Protein AF-A0A920PAC7-F1 (afdb_monomer_lite)

Radius of gyration: 34.39 Å; chains: 1; bounding box: 67×18×112 Å

Sequence (152 aa):
MTSVKLLFSFQEFDLQLDVLDVRITEVELELNARAVVGEVENSLGQQVALLGEVQDAHKTQQIEAEDLKERSTLLEAQLYSGEITNPRDLSSLELETGNVKAQIDQKEIGLLELAVRADDLRRSVGELEEQLETSRAEWEVRRSELTTQARV

Structure (mmCIF, N/CA/C/O backbone):
data_AF-A0A920PAC7-F1
#
_entry.id   AF-A0A920PAC7-F1
#
loop_
_atom_site.group_PDB
_atom_site.id
_atom_site.type_symbol
_atom_site.label_atom_id
_atom_site.label_alt_id
_atom_site.label_comp_id
_atom_site.label_asym_id
_atom_site.label_entity_id
_atom_site.label_seq_id
_atom_site.pdbx_PDB_ins_code
_atom_site.Cartn_x
_atom_site.Cartn_y
_atom_site.Cartn_z
_atom_site.occupancy
_atom_site.B_iso_or_equiv
_atom_site.auth_seq_id
_atom_site.auth_comp_id
_atom_site.auth_asym_id
_atom_site.auth_atom_id
_atom_site.pdbx_PDB_model_num
ATOM 1 N N . MET A 1 1 ? 31.650 8.759 -70.117 1.00 49.16 1 MET A N 1
ATOM 2 C CA . MET A 1 1 ? 32.334 7.921 -69.113 1.00 49.16 1 MET A CA 1
ATOM 3 C C . MET A 1 1 ? 32.051 8.526 -67.756 1.00 49.16 1 MET A C 1
ATOM 5 O O . MET A 1 1 ? 32.423 9.673 -67.540 1.00 49.16 1 MET A O 1
ATOM 9 N N . THR A 1 2 ? 31.337 7.822 -66.884 1.00 57.31 2 THR A N 1
ATOM 10 C CA . THR A 1 2 ? 31.262 8.195 -65.468 1.00 57.31 2 THR A CA 1
ATOM 11 C C . THR A 1 2 ? 32.684 8.165 -64.912 1.00 57.31 2 THR A C 1
ATOM 13 O O . THR A 1 2 ? 33.388 7.165 -65.026 1.00 57.31 2 THR A O 1
ATOM 16 N N . SER A 1 3 ? 33.163 9.313 -64.433 1.00 77.88 3 SER A N 1
ATOM 17 C CA . SER A 1 3 ? 34.514 9.437 -63.888 1.00 77.88 3 SER A CA 1
ATOM 18 C C . SER A 1 3 ? 34.598 8.621 -62.598 1.00 77.88 3 SER A C 1
ATOM 20 O O . SER A 1 3 ? 33.717 8.745 -61.754 1.00 77.88 3 SER A O 1
ATOM 22 N N . VAL A 1 4 ? 35.653 7.819 -62.421 1.00 78.94 4 VAL A N 1
ATOM 23 C CA . VAL A 1 4 ? 35.921 7.014 -61.206 1.00 78.94 4 VAL A CA 1
ATOM 24 C C . VAL A 1 4 ? 35.785 7.848 -59.925 1.00 78.94 4 VAL A C 1
ATOM 26 O O . VAL A 1 4 ? 35.307 7.366 -58.905 1.00 78.94 4 VAL A O 1
ATOM 29 N N . LYS A 1 5 ? 36.119 9.139 -60.010 1.00 77.94 5 LYS A N 1
ATOM 30 C CA . LYS A 1 5 ? 35.993 10.113 -58.923 1.00 77.94 5 LYS A CA 1
ATOM 31 C C . LYS A 1 5 ? 34.545 10.342 -58.466 1.00 77.94 5 LYS A C 1
ATOM 33 O O . LYS A 1 5 ? 34.315 10.577 -57.290 1.00 77.94 5 LYS A O 1
ATOM 38 N N . LEU A 1 6 ? 33.596 10.266 -59.398 1.00 80.88 6 LEU A N 1
ATOM 39 C CA . LEU A 1 6 ? 32.160 10.447 -59.165 1.00 80.88 6 LEU A CA 1
ATOM 40 C C . LEU A 1 6 ? 31.545 9.198 -58.514 1.00 80.88 6 LEU A C 1
ATOM 42 O O . LEU A 1 6 ? 30.672 9.315 -57.662 1.00 80.88 6 LEU A O 1
ATOM 46 N N . LEU A 1 7 ? 32.048 8.011 -58.875 1.00 82.62 7 LEU A N 1
ATOM 47 C CA . LEU A 1 7 ? 31.678 6.749 -58.229 1.00 82.62 7 LEU A CA 1
ATOM 48 C C . LEU A 1 7 ? 32.194 6.693 -56.784 1.00 82.62 7 LEU A C 1
ATOM 50 O O . LEU A 1 7 ? 31.457 6.317 -55.884 1.00 82.62 7 LEU A O 1
ATOM 54 N N . PHE A 1 8 ? 33.441 7.120 -56.568 1.00 82.81 8 PHE A N 1
ATOM 55 C CA . PHE A 1 8 ? 34.054 7.176 -55.241 1.00 82.81 8 PHE A CA 1
ATOM 56 C C . PHE A 1 8 ? 33.317 8.144 -54.308 1.00 82.81 8 PHE A C 1
ATOM 58 O O . PHE A 1 8 ? 32.993 7.776 -53.187 1.00 82.81 8 PHE A O 1
ATOM 65 N N . SER A 1 9 ? 32.976 9.347 -54.784 1.00 82.94 9 SER A N 1
ATOM 66 C CA . SER A 1 9 ? 32.185 10.289 -53.983 1.00 82.94 9 SER A CA 1
ATOM 67 C C . SER A 1 9 ? 30.794 9.753 -53.654 1.00 82.94 9 SER A C 1
ATOM 69 O O . SER A 1 9 ? 30.294 10.001 -52.568 1.00 82.94 9 SER A O 1
ATOM 71 N N . PHE A 1 10 ? 30.164 9.019 -54.577 1.00 86.38 10 PHE A N 1
ATOM 72 C CA . PHE A 1 10 ? 28.854 8.416 -54.332 1.00 86.38 10 PHE A CA 1
ATOM 73 C C . PHE A 1 10 ? 28.935 7.337 -53.247 1.00 86.38 10 PHE A C 1
ATOM 75 O O . PHE A 1 10 ? 28.145 7.346 -52.316 1.00 86.38 10 PHE A O 1
ATOM 82 N N . GLN A 1 11 ? 29.965 6.493 -53.304 1.00 83.88 11 GLN A N 1
ATOM 83 C CA . GLN A 1 11 ? 30.219 5.472 -52.291 1.00 83.88 11 GLN A CA 1
ATOM 84 C C . GLN A 1 11 ? 30.515 6.073 -50.906 1.00 83.88 11 GLN A C 1
ATOM 86 O O . GLN A 1 11 ? 30.132 5.504 -49.890 1.00 83.88 11 GLN A O 1
ATOM 91 N N . GLU A 1 12 ? 31.176 7.231 -50.856 1.00 86.12 12 GLU A N 1
ATOM 92 C CA . GLU A 1 12 ? 31.422 7.968 -49.612 1.00 86.12 12 GLU A CA 1
ATOM 93 C C . GLU A 1 12 ? 30.126 8.553 -49.025 1.00 86.12 12 GLU A C 1
ATOM 95 O O . GLU A 1 12 ? 29.943 8.535 -47.809 1.00 86.12 12 GLU A O 1
ATOM 100 N N . PHE A 1 13 ? 29.202 9.015 -49.876 1.00 85.00 13 PHE A N 1
ATOM 101 C CA . PHE A 1 13 ? 27.870 9.444 -49.445 1.00 85.00 13 PHE A CA 1
ATOM 102 C C . PHE A 1 13 ? 27.002 8.279 -48.967 1.00 85.00 13 PHE A C 1
ATOM 104 O O . PHE A 1 13 ? 26.351 8.425 -47.937 1.00 85.00 13 PHE A O 1
ATOM 111 N N . ASP A 1 14 ? 27.022 7.137 -49.655 1.00 85.94 14 ASP A N 1
ATOM 112 C CA . ASP A 1 14 ? 26.289 5.937 -49.229 1.00 85.94 14 ASP A CA 1
ATOM 113 C C . ASP A 1 14 ? 26.757 5.484 -47.835 1.00 85.94 14 ASP A C 1
ATOM 115 O O . ASP A 1 14 ? 25.944 5.304 -46.936 1.00 85.94 14 ASP A O 1
ATOM 119 N N . LEU A 1 15 ? 28.073 5.450 -47.596 1.00 85.88 15 LEU A N 1
ATOM 120 C CA . LEU A 1 15 ? 28.646 5.151 -46.276 1.00 85.88 15 LEU A CA 1
ATOM 121 C C . LEU A 1 15 ? 28.197 6.136 -45.186 1.00 85.88 15 LEU A C 1
ATOM 123 O O . LEU A 1 15 ? 27.995 5.753 -44.036 1.00 85.88 15 LEU A O 1
ATOM 127 N N . GLN A 1 16 ? 28.068 7.420 -45.524 1.00 85.62 16 GLN A N 1
ATOM 128 C CA . GLN A 1 16 ? 27.574 8.429 -44.585 1.00 85.62 16 GLN A CA 1
ATOM 129 C C . GLN A 1 16 ? 26.078 8.268 -44.296 1.00 85.62 16 GLN A C 1
ATOM 131 O O . GLN A 1 16 ? 25.662 8.511 -43.162 1.00 85.62 16 GLN A O 1
ATOM 136 N N . LEU A 1 17 ? 25.284 7.867 -45.293 1.00 83.19 17 LEU A N 1
ATOM 137 C CA . LEU A 1 17 ? 23.864 7.565 -45.128 1.00 83.19 17 LEU A CA 1
ATOM 138 C C . LEU A 1 17 ? 23.666 6.337 -44.236 1.00 83.19 17 LEU A C 1
ATOM 140 O O . LEU A 1 17 ? 22.912 6.431 -43.274 1.00 83.19 17 LEU A O 1
ATOM 144 N N . ASP A 1 18 ? 24.427 5.263 -44.456 1.00 83.50 18 ASP A N 1
ATOM 145 C CA . ASP A 1 18 ? 24.368 4.052 -43.628 1.00 83.50 18 ASP A CA 1
ATOM 146 C C . ASP A 1 18 ? 24.645 4.365 -42.144 1.00 83.50 18 ASP A C 1
ATOM 148 O O . ASP A 1 18 ? 23.933 3.912 -41.246 1.00 83.50 18 ASP A O 1
ATOM 152 N N . VAL A 1 19 ? 25.644 5.213 -41.864 1.00 84.69 19 VAL A N 1
ATOM 153 C CA . VAL A 1 19 ? 25.963 5.653 -40.492 1.00 84.69 19 VAL A CA 1
ATOM 154 C C . VAL A 1 19 ? 24.837 6.492 -39.879 1.00 84.69 19 VAL A C 1
ATOM 156 O O . VAL A 1 19 ? 24.572 6.393 -38.677 1.00 84.69 19 VAL A O 1
ATOM 159 N N . LEU A 1 20 ? 24.190 7.350 -40.671 1.00 83.00 20 LEU A N 1
ATOM 160 C CA . LEU A 1 20 ? 23.075 8.174 -40.204 1.00 83.00 20 LEU A CA 1
ATOM 161 C C . LEU A 1 20 ? 21.832 7.330 -39.917 1.00 83.00 20 LEU A C 1
ATOM 163 O O . LEU A 1 20 ? 21.201 7.554 -38.885 1.00 83.00 20 LEU A O 1
ATOM 167 N N . ASP A 1 21 ? 21.525 6.351 -40.763 1.00 82.31 21 ASP A N 1
ATOM 168 C CA . ASP A 1 21 ? 20.383 5.454 -40.584 1.00 82.31 21 ASP A CA 1
ATOM 169 C C . ASP A 1 21 ? 20.533 4.613 -39.312 1.00 82.31 21 ASP A C 1
ATOM 171 O O . ASP A 1 21 ? 19.615 4.568 -38.489 1.00 82.31 21 ASP A O 1
ATOM 175 N N . VAL A 1 22 ? 21.724 4.054 -39.063 1.00 82.19 22 VAL A N 1
ATOM 176 C CA . VAL A 1 22 ? 22.031 3.372 -37.792 1.00 82.19 22 VAL A CA 1
ATOM 177 C C . VAL A 1 22 ? 21.775 4.305 -36.607 1.00 82.19 22 VAL A C 1
ATOM 179 O O . VAL A 1 22 ? 21.077 3.942 -35.660 1.00 82.19 22 VAL A O 1
ATOM 182 N N . ARG A 1 23 ? 22.260 5.546 -36.673 1.00 81.06 23 ARG A N 1
ATOM 183 C CA . ARG A 1 23 ? 22.109 6.506 -35.575 1.00 81.06 23 ARG A CA 1
ATOM 184 C C . ARG A 1 23 ? 20.660 6.941 -35.346 1.00 81.06 23 ARG A C 1
ATOM 186 O O . ARG A 1 23 ? 20.278 7.180 -34.203 1.00 81.06 23 ARG A O 1
ATOM 193 N N . ILE A 1 24 ? 19.855 7.045 -36.403 1.00 79.75 24 ILE A N 1
ATOM 194 C CA . ILE A 1 24 ? 18.415 7.316 -36.296 1.00 79.75 24 ILE A CA 1
ATOM 195 C C . ILE A 1 24 ? 17.726 6.148 -35.589 1.00 79.75 24 ILE A C 1
ATOM 197 O O . ILE A 1 24 ? 17.002 6.380 -34.622 1.00 79.75 24 ILE A O 1
ATOM 201 N N . THR A 1 25 ? 18.009 4.907 -35.996 1.00 79.69 25 THR A N 1
ATOM 202 C CA . THR A 1 25 ? 17.398 3.726 -35.364 1.00 79.69 25 THR A CA 1
ATOM 203 C C . THR A 1 25 ? 17.775 3.578 -33.887 1.00 79.69 25 THR A C 1
ATOM 205 O O . THR A 1 25 ? 16.915 3.243 -33.075 1.00 79.69 25 THR A O 1
ATOM 208 N N . GLU A 1 26 ? 19.018 3.894 -33.502 1.00 78.81 26 GLU A N 1
ATOM 209 C CA . GLU A 1 26 ? 19.435 3.930 -32.092 1.00 78.81 26 GLU A CA 1
ATOM 210 C C . GLU A 1 26 ? 18.637 4.968 -31.288 1.00 78.81 26 GLU A C 1
ATOM 212 O O . GLU A 1 26 ? 18.104 4.655 -30.221 1.00 78.81 26 GLU A O 1
ATOM 217 N N . VAL A 1 27 ? 18.503 6.192 -31.813 1.00 78.25 27 VAL A N 1
ATOM 218 C CA . VAL A 1 27 ? 17.772 7.283 -31.147 1.00 78.25 27 VAL A CA 1
ATOM 219 C C . VAL A 1 27 ? 16.280 6.966 -31.018 1.00 78.25 27 VAL A C 1
ATOM 221 O O . VAL A 1 27 ? 15.693 7.214 -29.965 1.00 78.25 27 VAL A O 1
ATOM 224 N N . GLU A 1 28 ? 15.654 6.400 -32.050 1.00 78.31 28 GLU A N 1
ATOM 225 C CA . GLU A 1 28 ? 14.247 5.985 -32.001 1.00 78.31 28 GLU A CA 1
ATOM 226 C C . GLU A 1 28 ? 14.004 4.906 -30.940 1.00 78.31 28 GLU A C 1
ATOM 228 O O . GLU A 1 28 ? 12.986 4.933 -30.241 1.00 78.31 28 GLU A O 1
ATOM 233 N N . LEU A 1 29 ? 14.948 3.977 -30.771 1.00 76.81 29 LEU A N 1
ATOM 234 C CA . LEU A 1 29 ? 14.830 2.907 -29.787 1.00 76.81 29 LEU A CA 1
ATOM 235 C C . LEU A 1 29 ? 15.006 3.421 -28.354 1.00 76.81 29 LEU A C 1
ATOM 237 O O . LEU A 1 29 ? 14.238 3.039 -27.470 1.00 76.81 29 LEU A O 1
ATOM 241 N N . GLU A 1 30 ? 15.949 4.339 -28.125 1.00 77.19 30 GLU A N 1
ATOM 242 C CA . GLU A 1 30 ? 16.092 5.024 -26.834 1.00 77.19 30 GLU A CA 1
ATOM 243 C C . GLU A 1 30 ? 14.852 5.856 -26.476 1.00 77.19 30 GLU A C 1
ATOM 245 O O . GLU A 1 30 ? 14.399 5.830 -25.328 1.00 77.19 30 GLU A O 1
ATOM 250 N N . LEU A 1 31 ? 14.273 6.570 -27.447 1.00 76.19 31 LEU A N 1
ATOM 251 C CA . LEU A 1 31 ? 13.072 7.381 -27.235 1.00 76.19 31 LEU A CA 1
ATOM 252 C C . LEU A 1 31 ? 11.856 6.522 -26.874 1.00 76.19 31 LEU A C 1
ATOM 254 O O . LEU A 1 31 ? 11.159 6.833 -25.906 1.00 76.19 31 LEU A O 1
ATOM 258 N N . ASN A 1 32 ? 11.622 5.431 -27.606 1.00 78.81 32 ASN A N 1
ATOM 259 C CA . ASN A 1 32 ? 10.498 4.532 -27.345 1.00 78.81 32 ASN A CA 1
ATOM 260 C C . ASN A 1 32 ? 10.639 3.810 -26.000 1.00 78.81 32 ASN A C 1
ATOM 262 O O . ASN A 1 32 ? 9.679 3.751 -25.233 1.00 78.81 32 ASN A O 1
ATOM 266 N N . ALA A 1 33 ? 11.835 3.318 -25.672 1.00 78.38 33 ALA A N 1
ATOM 267 C CA . ALA A 1 33 ? 12.079 2.659 -24.393 1.00 78.38 33 ALA A CA 1
ATOM 268 C C . ALA A 1 33 ? 11.859 3.609 -23.212 1.00 78.38 33 ALA A C 1
ATOM 270 O O . ALA A 1 33 ? 11.218 3.244 -22.230 1.00 78.38 33 ALA A O 1
ATOM 271 N N . ARG A 1 34 ? 12.322 4.859 -23.326 1.00 79.69 34 ARG A N 1
ATOM 272 C CA . ARG A 1 34 ? 12.118 5.872 -22.286 1.00 79.69 34 ARG A CA 1
ATOM 273 C C . ARG A 1 34 ? 10.644 6.220 -22.082 1.00 79.69 34 ARG A C 1
ATOM 275 O O . ARG A 1 34 ? 10.255 6.493 -20.949 1.00 79.69 34 ARG A O 1
ATOM 282 N N . ALA A 1 35 ? 9.840 6.217 -23.145 1.00 81.31 35 ALA A N 1
ATOM 283 C CA . ALA A 1 35 ? 8.402 6.446 -23.042 1.00 81.31 35 ALA A CA 1
ATOM 284 C C . ALA A 1 35 ? 7.707 5.308 -22.276 1.00 81.31 35 ALA A C 1
ATOM 286 O O . ALA A 1 35 ? 7.027 5.574 -21.288 1.00 81.31 35 ALA A O 1
ATOM 287 N N . VAL A 1 36 ? 7.955 4.052 -22.665 1.00 80.94 36 VAL A N 1
ATOM 288 C CA . VAL A 1 36 ? 7.354 2.867 -22.022 1.00 80.94 36 VAL A CA 1
ATOM 289 C C . VAL A 1 36 ? 7.790 2.742 -20.560 1.00 80.94 36 VAL A C 1
ATOM 291 O O . VAL A 1 36 ? 6.955 2.592 -19.671 1.00 80.94 36 VAL A O 1
ATOM 294 N N . VAL A 1 37 ? 9.091 2.874 -20.286 1.00 83.25 37 VAL A N 1
ATOM 295 C CA . VAL A 1 37 ? 9.635 2.834 -18.920 1.00 83.25 37 VAL A CA 1
ATOM 296 C C . VAL A 1 37 ? 9.057 3.965 -18.069 1.00 83.25 37 VAL A C 1
ATOM 298 O O . VAL A 1 37 ? 8.664 3.727 -16.932 1.00 83.25 37 VAL A O 1
ATOM 301 N N . GLY A 1 38 ? 8.940 5.176 -18.622 1.00 83.94 38 GLY A N 1
ATOM 302 C CA . GLY A 1 38 ? 8.379 6.321 -17.907 1.00 83.94 38 GLY A CA 1
ATOM 303 C C . GLY A 1 38 ? 6.902 6.150 -17.535 1.00 83.94 38 GLY A C 1
ATOM 304 O O . GLY A 1 38 ? 6.491 6.584 -16.459 1.00 83.94 38 GLY A O 1
ATOM 305 N N . GLU A 1 39 ? 6.101 5.503 -18.384 1.00 87.62 39 GLU A N 1
ATOM 306 C CA . GLU A 1 39 ? 4.700 5.187 -18.075 1.00 87.62 39 GLU A CA 1
ATOM 307 C C . GLU A 1 39 ? 4.583 4.174 -16.931 1.00 87.62 39 GLU A C 1
ATOM 309 O O . GLU A 1 39 ? 3.818 4.397 -15.987 1.00 87.62 39 GLU A O 1
ATOM 314 N N . VAL A 1 40 ? 5.381 3.102 -16.973 1.00 86.25 40 VAL A N 1
ATOM 315 C CA . VAL A 1 40 ? 5.406 2.073 -15.922 1.00 86.25 40 VAL A CA 1
ATOM 316 C C . VAL A 1 40 ? 5.921 2.652 -14.602 1.00 86.25 40 VAL A C 1
ATOM 318 O O . VAL A 1 40 ? 5.307 2.426 -13.563 1.00 86.25 40 VAL A O 1
ATOM 321 N N . GLU A 1 41 ? 6.981 3.465 -14.625 1.00 85.62 41 GLU A N 1
ATOM 322 C CA . GLU A 1 41 ? 7.522 4.137 -13.434 1.00 85.62 41 GLU A CA 1
ATOM 323 C C . GLU A 1 41 ? 6.518 5.116 -12.810 1.00 85.62 41 GLU A C 1
ATOM 325 O O . GLU A 1 41 ? 6.398 5.186 -11.586 1.00 85.62 41 GLU A O 1
ATOM 330 N N . ASN A 1 42 ? 5.759 5.851 -13.627 1.00 90.62 42 ASN A N 1
ATOM 331 C CA . ASN A 1 42 ? 4.716 6.747 -13.128 1.00 90.62 42 ASN A CA 1
ATOM 332 C C . ASN A 1 42 ? 3.554 5.961 -12.498 1.00 90.62 42 ASN A C 1
ATOM 334 O O . ASN A 1 42 ? 3.101 6.298 -11.404 1.00 90.62 42 ASN A O 1
ATOM 338 N N . SER A 1 43 ? 3.105 4.887 -13.154 1.00 89.06 43 SER A N 1
ATOM 339 C CA . SER A 1 43 ? 2.081 3.988 -12.608 1.00 89.06 43 SER A CA 1
ATOM 340 C C . SER A 1 43 ? 2.534 3.375 -11.278 1.00 89.06 43 SER A C 1
ATOM 342 O O . SER A 1 43 ? 1.807 3.432 -10.285 1.00 89.06 43 SER A O 1
ATOM 344 N N . LEU A 1 44 ? 3.775 2.885 -11.217 1.00 89.75 44 LEU A N 1
ATOM 345 C CA . LEU A 1 44 ? 4.390 2.346 -10.006 1.00 89.75 44 LEU A CA 1
ATOM 346 C C . LEU A 1 44 ? 4.428 3.393 -8.888 1.00 89.75 44 LEU A C 1
ATOM 348 O O . LEU A 1 44 ? 3.998 3.116 -7.770 1.00 89.75 44 LEU A O 1
ATOM 352 N N . GLY A 1 45 ? 4.868 4.616 -9.193 1.00 88.31 45 GLY A N 1
ATOM 353 C CA . GLY A 1 45 ? 4.895 5.719 -8.233 1.00 88.31 45 GLY A CA 1
ATOM 354 C C . GLY A 1 45 ? 3.515 6.038 -7.649 1.00 88.31 45 GLY A C 1
ATOM 355 O O . GLY A 1 45 ? 3.394 6.257 -6.444 1.00 88.31 45 GLY A O 1
ATOM 356 N N . GLN A 1 46 ? 2.465 6.005 -8.474 1.00 92.50 46 GLN A N 1
ATOM 357 C CA . GLN A 1 46 ? 1.085 6.198 -8.017 1.00 92.50 46 GLN A CA 1
ATOM 358 C C . GLN A 1 46 ? 0.622 5.062 -7.101 1.00 92.50 46 GLN A C 1
ATOM 360 O O . GLN A 1 46 ? 0.057 5.329 -6.042 1.00 92.50 46 GLN A O 1
ATOM 365 N N . GLN A 1 47 ? 0.887 3.803 -7.463 1.00 89.69 47 GLN A N 1
ATOM 366 C CA . GLN A 1 47 ? 0.495 2.653 -6.640 1.00 89.69 47 GLN A CA 1
ATOM 367 C C . GLN A 1 47 ? 1.242 2.616 -5.302 1.00 89.69 47 GLN A C 1
ATOM 369 O O . GLN A 1 47 ? 0.638 2.337 -4.267 1.00 89.69 47 GLN A O 1
ATOM 374 N N . VAL A 1 48 ? 2.531 2.967 -5.293 1.00 89.88 48 VAL A N 1
ATOM 375 C CA . VAL A 1 48 ? 3.332 3.079 -4.064 1.00 89.88 48 VAL A CA 1
ATOM 376 C C . VAL A 1 48 ? 2.808 4.199 -3.162 1.00 89.88 48 VAL A C 1
ATOM 378 O O . VAL A 1 48 ? 2.703 4.004 -1.951 1.00 89.88 48 VAL A O 1
ATOM 381 N N . ALA A 1 49 ? 2.433 5.350 -3.728 1.00 92.25 49 ALA A N 1
ATOM 382 C CA . ALA A 1 49 ? 1.833 6.439 -2.958 1.00 92.25 49 ALA A CA 1
ATOM 383 C C . ALA A 1 49 ? 0.496 6.016 -2.326 1.00 92.25 49 ALA A C 1
ATOM 385 O O . ALA A 1 49 ? 0.304 6.185 -1.122 1.00 92.25 49 ALA A O 1
ATOM 386 N N . LEU A 1 50 ? -0.386 5.385 -3.109 1.00 92.31 50 LEU A N 1
ATOM 387 C CA . LEU A 1 50 ? -1.664 4.857 -2.623 1.00 92.31 50 LEU A CA 1
ATOM 388 C C . LEU A 1 50 ? -1.475 3.791 -1.536 1.00 92.31 50 LEU A C 1
ATOM 390 O O . LEU A 1 50 ? -2.233 3.757 -0.566 1.00 92.31 50 LEU A O 1
ATOM 394 N N . LEU A 1 51 ? -0.465 2.927 -1.671 1.00 91.56 51 LEU A N 1
ATOM 395 C CA . LEU A 1 51 ? -0.127 1.942 -0.647 1.00 91.56 51 LEU A CA 1
ATOM 396 C C . LEU A 1 51 ? 0.281 2.626 0.661 1.00 91.56 51 LEU A C 1
ATOM 398 O O . LEU A 1 51 ? -0.200 2.227 1.720 1.00 91.56 51 LEU A O 1
ATOM 402 N N . GLY A 1 52 ? 1.108 3.672 0.588 1.00 89.00 52 GLY A N 1
ATOM 403 C CA . GLY A 1 52 ? 1.487 4.474 1.752 1.00 89.00 52 GLY A CA 1
ATOM 404 C C . GLY A 1 52 ? 0.275 5.090 2.454 1.00 89.00 52 GLY A C 1
ATOM 405 O O . GLY A 1 52 ? 0.119 4.932 3.663 1.00 89.00 52 GLY A O 1
ATOM 406 N N . GLU A 1 53 ? -0.642 5.694 1.695 1.00 93.94 53 GLU A N 1
ATOM 407 C CA . GLU A 1 53 ? -1.880 6.269 2.241 1.00 93.94 53 GLU A CA 1
ATOM 408 C C . GLU A 1 53 ? -2.748 5.222 2.959 1.00 93.94 53 GLU A C 1
ATOM 410 O O . GLU A 1 53 ? -3.250 5.467 4.058 1.00 93.94 53 GLU A O 1
ATOM 415 N N . VAL A 1 54 ? -2.911 4.034 2.367 1.00 92.56 54 VAL A N 1
ATOM 416 C CA . VAL A 1 54 ? -3.682 2.938 2.977 1.00 92.56 54 VAL A CA 1
ATOM 417 C C . VAL A 1 54 ? -2.998 2.422 4.245 1.00 92.56 54 VAL A C 1
ATOM 419 O O . VAL A 1 54 ? -3.680 2.123 5.226 1.00 92.56 54 VAL A O 1
ATOM 422 N N . GLN A 1 55 ? -1.666 2.340 4.264 1.00 89.38 55 GLN A N 1
ATOM 423 C CA . GLN A 1 55 ? -0.907 1.929 5.447 1.00 89.38 55 GLN A CA 1
ATOM 424 C C . GLN A 1 55 ? -1.030 2.939 6.594 1.00 89.38 55 GLN A C 1
ATOM 426 O O . GLN A 1 55 ? -1.224 2.536 7.745 1.00 89.38 55 GLN A O 1
ATOM 431 N N . ASP A 1 56 ? -0.976 4.234 6.292 1.00 93.44 56 ASP A N 1
ATOM 432 C CA . ASP A 1 56 ? -1.158 5.298 7.281 1.00 93.44 56 ASP A CA 1
ATOM 433 C C . ASP A 1 56 ? -2.589 5.318 7.838 1.00 93.44 56 ASP A C 1
ATOM 435 O O . ASP A 1 56 ? -2.792 5.448 9.054 1.00 93.44 56 ASP A O 1
ATOM 439 N N . ALA A 1 57 ? -3.587 5.112 6.973 1.00 91.62 57 ALA A N 1
ATOM 440 C CA 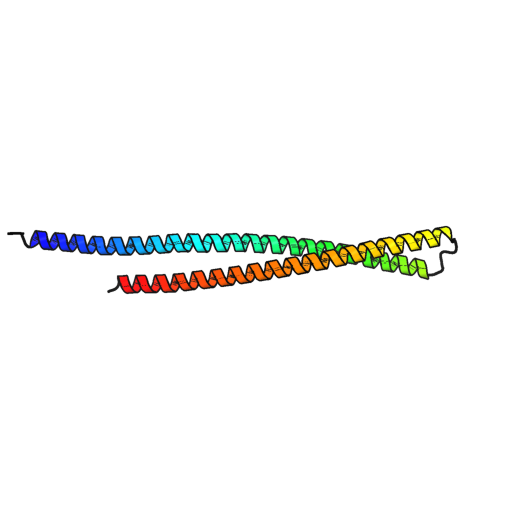. ALA A 1 57 ? -4.980 4.960 7.382 1.00 91.62 57 ALA A CA 1
ATOM 441 C C . ALA A 1 57 ? -5.168 3.733 8.289 1.00 91.62 57 ALA A C 1
ATOM 443 O O . ALA A 1 57 ? -5.783 3.842 9.351 1.00 91.62 57 ALA A O 1
ATOM 444 N N . HIS A 1 58 ? -4.580 2.588 7.923 1.00 91.94 58 HIS A N 1
ATOM 445 C CA . HIS A 1 58 ? -4.628 1.368 8.730 1.00 91.94 58 HIS A CA 1
ATOM 446 C C . HIS A 1 58 ? -4.006 1.590 10.111 1.00 91.94 58 HIS A C 1
ATOM 448 O O . HIS A 1 58 ? -4.593 1.212 11.122 1.00 91.94 58 HIS A O 1
ATOM 454 N N . LYS A 1 59 ? -2.838 2.239 10.185 1.00 92.62 59 LYS A N 1
ATOM 455 C CA . LYS A 1 59 ? -2.172 2.533 11.460 1.00 92.62 59 LYS A CA 1
ATOM 456 C C . LYS A 1 59 ? -3.011 3.451 12.348 1.00 92.62 59 LYS A C 1
ATOM 458 O O . LYS A 1 59 ? -3.148 3.187 13.538 1.00 92.62 59 LYS A O 1
ATOM 463 N N . THR A 1 60 ? -3.582 4.507 11.773 1.00 93.31 60 THR A N 1
ATOM 464 C CA . THR A 1 60 ? -4.466 5.429 12.502 1.00 93.31 60 THR A CA 1
ATOM 465 C C . THR A 1 60 ? -5.679 4.688 13.059 1.00 93.31 60 THR A C 1
ATOM 467 O O . THR A 1 60 ? -5.968 4.774 14.250 1.00 93.31 60 THR A O 1
ATOM 470 N N . GLN A 1 61 ? -6.347 3.890 12.225 1.00 92.00 61 GLN A N 1
ATOM 471 C CA . GLN A 1 61 ? -7.525 3.133 12.636 1.00 92.00 61 GLN A CA 1
ATOM 472 C C . GLN A 1 61 ? -7.199 2.036 13.659 1.00 92.00 61 GLN A C 1
ATOM 474 O O . GLN A 1 61 ? -8.037 1.721 14.502 1.00 92.00 61 GLN A O 1
ATOM 479 N N . GLN A 1 62 ? -5.990 1.474 13.616 1.00 92.75 62 GLN A N 1
ATOM 480 C CA . GLN A 1 62 ? -5.532 0.502 14.601 1.00 92.75 62 GLN A CA 1
ATOM 481 C C . GLN A 1 62 ? -5.387 1.142 15.984 1.00 92.75 62 GLN A C 1
ATOM 483 O O . GLN A 1 62 ? -5.882 0.578 16.954 1.00 92.75 62 GLN A O 1
ATOM 488 N N . ILE A 1 63 ? -4.778 2.329 16.066 1.00 94.88 63 ILE A N 1
ATOM 489 C CA . ILE A 1 63 ? -4.652 3.075 17.327 1.00 94.88 63 ILE A CA 1
ATOM 490 C C . ILE A 1 63 ? -6.043 3.391 17.893 1.00 94.88 63 ILE A C 1
ATOM 492 O O . ILE A 1 63 ? -6.314 3.114 19.055 1.00 94.88 63 ILE A O 1
ATOM 496 N N . GLU A 1 64 ? -6.965 3.879 17.058 1.00 92.06 64 GLU A N 1
ATOM 497 C CA . GLU A 1 64 ? -8.346 4.144 17.488 1.00 92.06 64 GLU A CA 1
ATOM 498 C C . GLU A 1 64 ? -9.066 2.880 17.991 1.00 92.06 64 GLU A C 1
ATOM 500 O O . GLU A 1 64 ? -9.850 2.937 18.939 1.00 92.06 64 GLU A O 1
ATOM 505 N N . ALA A 1 65 ? -8.828 1.728 17.356 1.00 92.69 65 ALA A N 1
ATOM 506 C CA . ALA A 1 65 ? -9.406 0.457 17.782 1.00 92.69 65 ALA A CA 1
ATOM 507 C C . ALA A 1 65 ? -8.813 -0.029 19.116 1.00 92.69 65 ALA A C 1
ATOM 509 O O . ALA A 1 65 ? -9.542 -0.592 19.934 1.00 92.69 65 ALA A O 1
ATOM 510 N N . GLU A 1 66 ? -7.518 0.192 19.348 1.00 93.25 66 GLU A N 1
ATOM 511 C CA . GLU A 1 66 ? -6.848 -0.098 20.620 1.00 93.25 66 GLU A CA 1
ATOM 512 C C . GLU A 1 66 ? -7.409 0.782 21.750 1.00 93.25 66 GLU A C 1
ATOM 514 O O . GLU A 1 66 ? -7.826 0.242 22.776 1.00 93.25 66 GLU A O 1
ATOM 519 N N . ASP A 1 67 ? -7.572 2.089 21.523 1.00 94.06 67 ASP A N 1
ATOM 520 C CA . ASP A 1 67 ? -8.190 3.015 22.485 1.00 94.06 67 ASP A CA 1
ATOM 521 C C . ASP A 1 67 ? -9.626 2.590 22.854 1.00 94.06 67 ASP A C 1
ATOM 523 O O . ASP A 1 67 ? -10.033 2.602 24.023 1.00 94.06 67 ASP A O 1
ATOM 527 N N . LEU A 1 68 ? -10.421 2.179 21.858 1.00 92.81 68 LEU A N 1
ATOM 528 C CA . LEU A 1 68 ? -11.776 1.670 22.087 1.00 92.81 68 LEU A CA 1
ATOM 529 C C . LEU A 1 68 ? -11.770 0.356 22.872 1.00 92.81 68 LEU A C 1
ATOM 531 O O . LEU A 1 68 ? -12.625 0.170 23.743 1.00 92.81 68 LEU A O 1
ATOM 535 N N . LYS A 1 69 ? -10.812 -0.540 22.608 1.00 92.25 69 LYS A N 1
ATOM 536 C CA . LYS A 1 69 ? -10.640 -1.785 23.368 1.00 92.25 69 LYS A CA 1
ATOM 537 C C . LYS A 1 69 ? -10.288 -1.501 24.821 1.00 92.25 69 LYS A C 1
ATOM 539 O O . LYS A 1 69 ? -10.944 -2.054 25.701 1.00 92.25 69 LYS A O 1
ATOM 544 N N . GLU A 1 70 ? -9.342 -0.605 25.090 1.00 94.56 70 GLU A N 1
ATOM 545 C CA . GLU A 1 70 ? -9.016 -0.191 26.458 1.00 94.56 70 GLU A CA 1
ATOM 546 C C . GLU A 1 70 ? -10.253 0.366 27.172 1.00 94.56 70 GLU A C 1
ATOM 548 O O . GLU A 1 70 ? -10.608 -0.092 28.263 1.00 94.56 70 GLU A O 1
ATOM 553 N N . ARG A 1 71 ? -10.999 1.267 26.521 1.00 93.00 71 ARG A N 1
ATOM 554 C CA . ARG A 1 71 ? -12.253 1.793 27.074 1.00 93.00 71 ARG A CA 1
ATOM 555 C C . ARG A 1 71 ? -13.285 0.695 27.342 1.00 93.00 71 ARG A C 1
ATOM 557 O O . ARG A 1 71 ? -13.924 0.720 28.392 1.00 93.00 71 ARG A O 1
ATOM 564 N N . SER A 1 72 ? -13.440 -0.268 26.434 1.00 92.88 72 SER A N 1
ATOM 565 C CA . SER A 1 72 ? -14.342 -1.409 26.626 1.00 92.88 72 SER A CA 1
ATOM 566 C C . SER A 1 72 ? -13.955 -2.219 27.858 1.00 92.88 72 SER A C 1
ATOM 568 O O . SER A 1 72 ? -14.823 -2.539 28.663 1.00 92.88 72 SER A O 1
ATOM 570 N N . THR A 1 73 ? -12.663 -2.506 28.052 1.00 92.56 73 THR A N 1
ATOM 571 C CA . THR A 1 73 ? -12.204 -3.274 29.222 1.00 92.56 73 THR A CA 1
ATOM 572 C C . THR A 1 73 ? -12.489 -2.556 30.541 1.00 92.56 73 THR A C 1
ATOM 574 O O . THR A 1 73 ? -12.884 -3.195 31.515 1.00 92.56 73 THR A O 1
ATOM 577 N N . LEU A 1 74 ? -12.359 -1.225 30.574 1.00 92.56 74 LEU A N 1
ATOM 578 C CA . LEU A 1 74 ? -12.689 -0.418 31.750 1.00 92.56 74 LEU A CA 1
ATOM 579 C C . LEU A 1 74 ? -14.193 -0.427 32.048 1.00 92.56 74 LEU A C 1
ATOM 581 O O . LEU A 1 74 ? -14.584 -0.593 33.203 1.00 92.56 74 LEU A O 1
ATOM 585 N N . LEU A 1 75 ? -15.035 -0.280 31.020 1.00 90.00 75 LEU A N 1
ATOM 586 C CA . LEU A 1 75 ? -16.494 -0.318 31.168 1.00 90.00 75 LEU A CA 1
ATOM 587 C C . LEU A 1 75 ? -16.983 -1.702 31.612 1.00 90.00 75 LEU A C 1
ATOM 589 O O . LEU A 1 75 ? -17.821 -1.799 32.505 1.00 90.00 75 LEU A O 1
ATOM 593 N N . GLU A 1 76 ? -16.419 -2.777 31.059 1.00 89.69 76 GLU A N 1
AT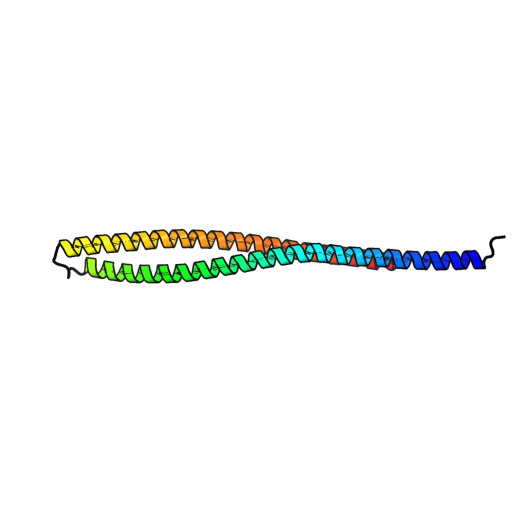OM 594 C CA . GLU A 1 76 ? -16.715 -4.145 31.493 1.00 89.69 76 GLU A CA 1
ATOM 595 C C . GLU A 1 76 ? -16.292 -4.380 32.944 1.00 89.69 76 GLU A C 1
ATOM 597 O O . GLU A 1 76 ? -17.061 -4.939 33.726 1.00 89.69 76 GLU A O 1
ATOM 602 N N . ALA A 1 77 ? -15.105 -3.912 33.339 1.00 91.19 77 ALA A N 1
ATOM 603 C CA . ALA A 1 77 ? -14.656 -4.008 34.722 1.00 91.19 77 ALA A CA 1
ATOM 604 C C . ALA A 1 77 ? -15.616 -3.288 35.683 1.00 91.19 77 ALA A C 1
ATOM 606 O O . ALA A 1 77 ? -15.924 -3.828 36.743 1.00 91.19 77 ALA A O 1
ATOM 607 N N . GLN A 1 78 ? -16.134 -2.114 35.306 1.00 88.44 78 GLN A N 1
ATOM 608 C CA . GLN A 1 78 ? -17.141 -1.384 36.087 1.00 88.44 78 GLN A CA 1
ATOM 609 C C . GLN A 1 78 ? -18.498 -2.093 36.117 1.00 88.44 78 GLN A C 1
ATOM 611 O O . GLN A 1 78 ? -19.161 -2.110 37.152 1.00 88.44 78 GLN A O 1
ATOM 616 N N . LEU A 1 79 ? -18.913 -2.702 35.006 1.00 86.69 79 LEU A N 1
ATOM 617 C CA . LEU A 1 79 ? -20.186 -3.415 34.921 1.00 86.69 79 LEU A CA 1
ATOM 618 C C . LEU A 1 79 ? -20.190 -4.658 35.814 1.00 86.69 79 LEU A C 1
ATOM 620 O O . LEU A 1 79 ? -21.198 -4.973 36.446 1.00 86.69 79 LEU A O 1
ATOM 624 N N . TYR A 1 80 ? -19.046 -5.337 35.905 1.00 86.44 80 TYR A N 1
ATOM 625 C CA . TYR A 1 80 ? -18.885 -6.557 36.691 1.00 86.44 80 TYR A CA 1
ATOM 626 C C . TYR A 1 80 ? -18.298 -6.336 38.093 1.00 86.44 80 TYR A C 1
ATOM 628 O O . TYR A 1 80 ? -18.206 -7.299 38.855 1.00 86.44 80 TYR A O 1
ATOM 636 N N . SER A 1 81 ? -17.938 -5.105 38.479 1.00 87.25 81 SER A N 1
ATOM 637 C CA . SER A 1 81 ? -17.403 -4.812 39.821 1.00 87.25 81 SER A CA 1
ATOM 638 C C . SER A 1 81 ? -18.450 -4.959 40.928 1.00 87.25 81 SER A C 1
ATOM 640 O O . SER A 1 81 ? -18.102 -5.148 42.093 1.00 87.25 81 SER A O 1
ATOM 642 N N . GLY A 1 82 ? -19.739 -4.868 40.579 1.00 82.62 82 GLY A N 1
ATOM 643 C CA . GLY A 1 82 ? -20.841 -4.874 41.542 1.00 82.62 8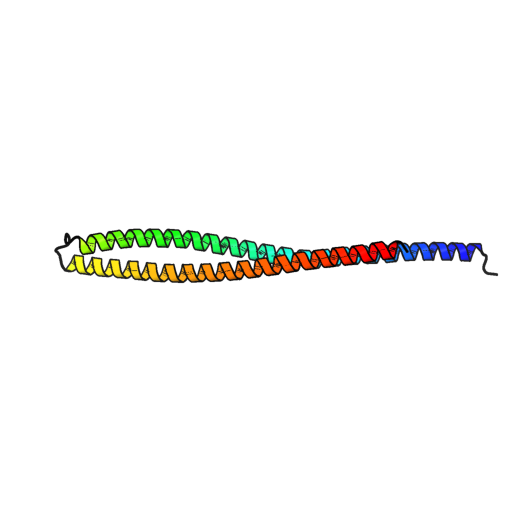2 GLY A CA 1
ATOM 644 C C . GLY A 1 82 ? -20.955 -3.587 42.370 1.00 82.62 82 GLY A C 1
ATOM 645 O O . GLY A 1 82 ? -21.753 -3.540 43.304 1.00 82.62 82 GLY A O 1
ATOM 646 N N . GLU A 1 83 ? -20.190 -2.539 42.042 1.00 81.69 83 GLU A N 1
ATOM 647 C CA . GLU A 1 83 ? -20.239 -1.244 42.739 1.00 81.69 83 GLU A CA 1
ATOM 648 C C . GLU A 1 83 ? -21.514 -0.447 42.410 1.00 81.69 83 GLU A C 1
ATOM 650 O O . GLU A 1 83 ? -22.008 0.328 43.234 1.00 81.69 83 GLU A O 1
ATOM 655 N N . ILE A 1 84 ? -22.088 -0.662 41.222 1.00 79.62 84 ILE A N 1
ATOM 656 C CA . ILE A 1 84 ? -23.316 0.007 40.783 1.00 79.62 84 ILE A CA 1
ATOM 657 C C . ILE A 1 84 ? -24.524 -0.763 41.307 1.00 79.62 84 ILE A C 1
ATOM 659 O O . ILE A 1 84 ? -24.896 -1.822 40.811 1.00 79.62 84 ILE A O 1
ATOM 663 N N . THR A 1 85 ? -25.174 -0.188 42.312 1.00 78.25 85 THR A N 1
ATOM 664 C CA . THR A 1 85 ? -26.375 -0.751 42.949 1.00 78.25 85 THR A CA 1
ATOM 665 C C . THR A 1 85 ? -27.678 -0.150 42.415 1.00 78.25 85 THR A C 1
ATOM 667 O O . THR A 1 85 ? -28.758 -0.667 42.699 1.00 78.25 85 THR A O 1
ATOM 670 N N . ASN A 1 86 ? -27.601 0.926 41.621 1.00 85.81 86 ASN A N 1
ATOM 671 C CA . ASN A 1 86 ? -28.767 1.564 41.018 1.00 85.81 86 ASN A CA 1
ATOM 672 C C . ASN A 1 86 ? -29.121 0.901 39.670 1.00 85.81 86 ASN A C 1
ATOM 674 O O . ASN A 1 86 ? -28.328 0.986 38.729 1.00 85.81 86 ASN A O 1
ATOM 678 N N . PRO A 1 87 ? -30.322 0.311 39.516 1.00 84.38 87 PRO A N 1
ATOM 679 C CA . PRO A 1 87 ? -30.720 -0.378 38.286 1.00 84.38 87 PRO A CA 1
ATOM 680 C C . PRO A 1 87 ? -30.741 0.530 37.048 1.00 84.38 87 PRO A C 1
ATOM 682 O O . PRO A 1 87 ? -30.515 0.056 35.936 1.00 84.38 87 PRO A O 1
ATOM 685 N N . ARG A 1 88 ? -30.983 1.839 37.213 1.00 88.00 88 ARG A N 1
ATOM 686 C CA . ARG A 1 88 ? -30.969 2.784 36.084 1.00 88.00 88 ARG A CA 1
ATOM 687 C C . ARG A 1 88 ? -29.556 3.014 35.545 1.00 88.00 88 ARG A C 1
ATOM 689 O O . ARG A 1 88 ? -29.363 3.109 34.333 1.00 88.00 88 ARG A O 1
ATOM 696 N N . ASP A 1 89 ? -28.589 3.105 36.449 1.00 86.50 89 ASP A N 1
ATOM 697 C CA . ASP A 1 89 ? -27.193 3.364 36.103 1.00 86.50 89 ASP A CA 1
ATOM 698 C C . ASP A 1 89 ? -26.547 2.090 35.540 1.00 86.50 89 ASP A C 1
ATOM 700 O O . ASP A 1 89 ? -25.799 2.167 34.570 1.00 86.50 89 ASP A O 1
ATOM 704 N N . LEU A 1 90 ? -26.945 0.913 36.044 1.00 87.81 90 LEU A N 1
ATOM 705 C CA . LEU A 1 90 ? -26.557 -0.384 35.485 1.00 87.81 90 LEU A CA 1
ATOM 706 C C . LEU A 1 90 ? -27.011 -0.529 34.024 1.00 87.81 90 LEU A C 1
ATOM 708 O O . LEU A 1 90 ? -26.198 -0.801 33.149 1.00 87.81 90 LEU A O 1
ATOM 712 N N . SER A 1 91 ? -28.292 -0.266 33.739 1.00 87.88 91 SER A N 1
ATOM 713 C CA . SER A 1 91 ? -28.825 -0.347 32.371 1.00 87.88 91 SER A CA 1
ATOM 714 C C . SER A 1 91 ? -28.158 0.655 31.420 1.00 87.88 91 SER A C 1
ATOM 716 O O . SER A 1 91 ? -27.944 0.355 30.245 1.00 87.88 91 SER A O 1
ATOM 718 N N . SER A 1 92 ? -27.791 1.836 31.925 1.00 90.25 92 SER A N 1
ATOM 719 C CA . SER A 1 92 ? -27.054 2.833 31.141 1.00 90.25 92 SER A CA 1
ATOM 720 C C . SER A 1 92 ? -25.645 2.341 30.793 1.00 90.25 92 SER A C 1
ATOM 722 O O . SER A 1 92 ? -25.214 2.485 29.650 1.00 90.25 92 SER A O 1
ATOM 724 N N . LEU A 1 93 ? -24.958 1.706 31.746 1.00 89.44 93 LEU A N 1
ATOM 725 C CA . LEU A 1 93 ? -23.624 1.146 31.540 1.00 89.44 93 LEU A CA 1
ATOM 726 C C . LEU A 1 93 ? -23.631 -0.063 30.588 1.00 89.44 93 LEU A C 1
ATOM 728 O O . LEU A 1 93 ? -22.741 -0.188 29.747 1.00 89.44 93 LEU A O 1
ATOM 732 N N . GLU A 1 94 ? -24.647 -0.927 30.665 1.00 88.69 94 GLU A N 1
ATOM 733 C CA . GLU A 1 94 ? -24.841 -2.034 29.715 1.00 88.69 94 GLU A CA 1
ATOM 734 C C . GLU A 1 94 ? -25.003 -1.519 28.279 1.00 88.69 94 GLU A C 1
ATOM 736 O O . GLU A 1 94 ? -24.371 -2.036 27.354 1.00 88.69 94 GLU A O 1
ATOM 741 N N . LEU A 1 95 ? -25.808 -0.465 28.093 1.00 92.56 95 LEU A N 1
ATOM 742 C CA . LEU A 1 95 ? -26.002 0.179 26.792 1.00 92.56 95 LEU A CA 1
ATOM 743 C C . LEU A 1 95 ? -24.706 0.796 26.259 1.00 92.56 95 LEU A C 1
ATOM 745 O O . LEU A 1 95 ? -24.390 0.630 25.080 1.00 92.56 95 LEU A O 1
ATOM 749 N N . GLU A 1 96 ? -23.945 1.491 27.107 1.00 91.69 96 GLU A N 1
ATOM 750 C CA . GLU A 1 96 ? -22.658 2.074 26.715 1.00 91.69 96 GLU A CA 1
ATOM 751 C C . GLU A 1 96 ? -21.651 0.990 26.311 1.00 91.69 96 GLU A C 1
ATOM 753 O O . GLU A 1 96 ? -21.042 1.087 25.245 1.00 91.69 96 GLU A O 1
ATOM 758 N N . THR A 1 97 ? -21.541 -0.080 27.102 1.00 91.44 97 THR A N 1
ATOM 759 C CA . THR A 1 97 ? -20.661 -1.221 26.810 1.00 91.44 97 THR A CA 1
ATOM 760 C C . THR A 1 97 ? -21.043 -1.891 25.487 1.00 91.44 97 THR A C 1
ATOM 762 O O . THR A 1 97 ? -20.175 -2.184 24.664 1.00 91.44 97 THR A O 1
ATOM 765 N N . GLY A 1 98 ? -22.342 -2.087 25.232 1.00 91.81 98 GLY A N 1
ATOM 766 C CA . GLY A 1 98 ? -22.832 -2.629 23.963 1.00 91.81 98 GLY A CA 1
ATOM 767 C C . GLY A 1 98 ? -22.518 -1.729 22.763 1.00 91.81 98 GLY A C 1
ATOM 768 O O . GLY A 1 98 ? -22.115 -2.224 21.713 1.00 91.81 98 GLY A O 1
ATOM 769 N N . ASN A 1 99 ? -22.641 -0.409 22.921 1.00 94.06 99 ASN A N 1
ATOM 770 C CA . ASN A 1 99 ? -22.307 0.551 21.869 1.00 94.06 99 ASN A CA 1
ATOM 771 C C . ASN A 1 99 ? -20.800 0.560 21.560 1.00 94.06 99 ASN A C 1
ATOM 773 O O . ASN A 1 99 ? -20.411 0.524 20.395 1.00 94.06 99 ASN A O 1
ATOM 777 N N . VAL A 1 100 ? -19.944 0.556 22.588 1.00 93.31 100 VAL A N 1
ATOM 778 C CA . VAL A 1 100 ? -18.486 0.496 22.396 1.00 93.31 100 VAL A CA 1
ATOM 779 C C . VAL A 1 100 ? -18.078 -0.806 21.700 1.00 93.31 100 VAL A C 1
ATOM 781 O O . VAL A 1 100 ? -17.287 -0.756 20.763 1.00 93.31 100 VAL A O 1
ATOM 784 N N . LYS A 1 101 ? -18.668 -1.952 22.066 1.00 92.44 101 LYS A N 1
ATOM 785 C CA . LYS A 1 101 ? -18.433 -3.226 21.362 1.00 92.44 101 LYS A CA 1
ATOM 786 C C . LYS A 1 101 ? -18.814 -3.164 19.887 1.00 92.44 101 LYS A C 1
ATOM 788 O O . LYS A 1 101 ? -18.006 -3.525 19.043 1.00 92.44 101 LYS A O 1
ATOM 793 N N . ALA A 1 102 ? -19.993 -2.630 19.570 1.00 94.69 102 ALA A N 1
ATOM 794 C CA . ALA A 1 102 ? -20.418 -2.469 18.181 1.00 94.69 102 ALA A CA 1
ATOM 795 C C . ALA A 1 102 ? -19.463 -1.564 17.376 1.00 94.69 102 ALA A C 1
ATOM 797 O O . ALA A 1 102 ? -19.204 -1.824 16.201 1.00 94.69 102 ALA A O 1
ATOM 798 N N . GLN A 1 103 ? -18.908 -0.520 18.003 1.00 94.06 103 GLN A N 1
ATOM 799 C CA . GLN A 1 103 ? -17.895 0.335 17.376 1.00 94.06 103 GLN A CA 1
ATOM 800 C C . GLN A 1 103 ? -16.570 -0.401 17.148 1.00 94.06 103 GLN A C 1
ATOM 802 O O . GLN A 1 103 ? -15.961 -0.214 16.095 1.00 94.06 103 GLN A O 1
ATOM 807 N N . ILE A 1 104 ? -16.136 -1.245 18.091 1.00 93.19 104 ILE A N 1
ATOM 808 C CA . ILE A 1 104 ? -14.949 -2.096 17.925 1.00 93.19 104 ILE A CA 1
ATOM 809 C C . ILE A 1 104 ? -15.150 -3.042 16.742 1.00 93.19 104 ILE A C 1
ATOM 811 O O . ILE A 1 104 ? -14.315 -3.046 15.842 1.00 93.19 104 ILE A O 1
ATOM 815 N N . ASP A 1 105 ? -16.274 -3.759 16.686 1.00 93.75 105 ASP A N 1
ATOM 816 C CA . ASP A 1 105 ? -16.576 -4.694 15.596 1.00 93.75 105 ASP A CA 1
ATOM 817 C C . ASP A 1 105 ? -16.545 -3.984 14.232 1.00 93.75 105 ASP A C 1
ATOM 819 O O . ASP A 1 105 ? -15.931 -4.458 13.274 1.00 93.75 105 ASP A O 1
ATOM 823 N N . GLN A 1 106 ? -17.149 -2.795 14.142 1.00 93.94 106 GLN A N 1
ATOM 824 C CA . GLN A 1 106 ? -17.132 -1.994 12.918 1.00 93.94 106 GLN A CA 1
ATOM 825 C C . GLN A 1 106 ? -15.710 -1.556 12.529 1.00 93.94 106 GLN A C 1
ATOM 827 O O . GLN A 1 106 ? -15.357 -1.560 11.347 1.00 93.94 106 GLN A O 1
ATOM 832 N N . LYS A 1 107 ? -14.883 -1.176 13.508 1.00 91.62 107 LYS A N 1
ATOM 833 C CA . LYS A 1 107 ? -13.489 -0.780 13.274 1.00 91.62 107 LYS A CA 1
ATOM 834 C C . LYS A 1 107 ? -12.626 -1.963 12.850 1.00 91.62 107 LYS A C 1
ATOM 836 O O . LYS A 1 107 ? -11.791 -1.779 11.967 1.00 91.62 107 LYS A O 1
ATOM 841 N N . GLU A 1 108 ? -12.845 -3.149 13.413 1.00 92.19 108 GLU A N 1
ATOM 842 C CA . GLU A 1 108 ? -12.156 -4.384 13.023 1.00 92.19 108 GLU A CA 1
ATOM 843 C C . GLU A 1 108 ? -12.497 -4.794 11.588 1.00 92.19 108 GLU A C 1
ATOM 845 O O . GLU A 1 108 ? -11.591 -5.109 10.817 1.00 92.19 108 GLU A O 1
ATOM 850 N N . ILE A 1 109 ? -13.770 -4.696 11.188 1.00 95.12 109 ILE A N 1
ATOM 851 C CA . ILE A 1 109 ? -14.180 -4.913 9.792 1.00 95.12 109 ILE A CA 1
ATOM 852 C C . ILE A 1 109 ? -13.445 -3.939 8.862 1.00 95.12 109 ILE A C 1
ATOM 854 O O . ILE A 1 109 ? -12.838 -4.368 7.883 1.00 95.12 109 ILE A O 1
ATOM 858 N N . GLY A 1 110 ? -13.426 -2.644 9.190 1.00 92.69 110 GLY A N 1
ATOM 859 C CA . GLY A 1 110 ? -12.725 -1.655 8.367 1.00 92.69 110 GLY A CA 1
ATOM 860 C C . GLY A 1 110 ? -11.205 -1.877 8.301 1.00 92.69 110 GLY A C 1
ATOM 861 O O . GLY A 1 110 ? -10.601 -1.657 7.254 1.00 92.69 110 GLY A O 1
ATOM 862 N N . LEU A 1 111 ? -10.574 -2.358 9.380 1.00 93.19 111 LEU A N 1
ATOM 863 C CA . LEU A 1 111 ? -9.153 -2.728 9.369 1.00 93.19 111 LEU A CA 1
ATOM 864 C C . LEU A 1 111 ? -8.882 -3.905 8.428 1.00 93.19 111 LEU A C 1
ATOM 866 O O . LEU A 1 111 ? -7.906 -3.870 7.680 1.00 93.19 111 LEU A O 1
ATOM 870 N N . LEU A 1 112 ? -9.757 -4.915 8.421 1.00 94.56 112 LEU A N 1
ATOM 871 C CA . LEU A 1 112 ? -9.661 -6.038 7.487 1.00 94.56 112 LEU A CA 1
ATOM 872 C C . LEU A 1 112 ? -9.802 -5.572 6.033 1.00 94.56 112 LEU A C 1
ATOM 874 O O . LEU A 1 112 ? -9.022 -5.993 5.182 1.00 94.56 112 LEU A O 1
ATOM 878 N N . GLU A 1 113 ? -10.742 -4.672 5.745 1.00 93.94 113 GLU A N 1
ATOM 879 C CA . GLU A 1 113 ? -10.908 -4.089 4.407 1.00 93.94 113 GLU A CA 1
ATOM 880 C C . GLU A 1 113 ? -9.663 -3.310 3.958 1.00 93.94 113 GLU A C 1
ATOM 882 O O . GLU A 1 113 ? -9.205 -3.465 2.822 1.00 93.94 113 GLU A O 1
ATOM 887 N N . LEU A 1 114 ? -9.071 -2.508 4.851 1.00 91.19 114 LEU A N 1
ATOM 888 C CA . LEU A 1 114 ? -7.822 -1.795 4.574 1.00 91.19 114 LEU A CA 1
ATOM 889 C C . LEU A 1 114 ? -6.648 -2.755 4.352 1.00 91.19 114 LEU A C 1
ATOM 891 O O . LEU A 1 114 ? -5.835 -2.514 3.461 1.00 91.19 114 LEU A O 1
ATOM 895 N N . ALA A 1 115 ? -6.569 -3.849 5.113 1.00 89.94 115 ALA A N 1
ATOM 896 C CA . ALA A 1 115 ? -5.542 -4.871 4.937 1.00 89.94 115 ALA A CA 1
ATOM 897 C C . ALA A 1 115 ? -5.660 -5.569 3.572 1.00 89.94 115 ALA A C 1
ATOM 899 O O . ALA A 1 115 ? -4.663 -5.683 2.860 1.00 89.94 115 ALA A O 1
ATOM 900 N N . VAL A 1 116 ? -6.877 -5.951 3.165 1.00 94.69 116 VAL A N 1
ATOM 901 C CA . VAL A 1 116 ? -7.136 -6.525 1.832 1.00 94.69 116 VAL A CA 1
ATOM 902 C C . VAL A 1 116 ? -6.716 -5.547 0.736 1.00 94.69 116 VAL A C 1
ATOM 904 O O . VAL A 1 116 ? -5.979 -5.918 -0.176 1.00 94.69 116 VAL A O 1
ATOM 907 N N . ARG A 1 117 ? -7.109 -4.274 0.857 1.00 92.19 117 ARG A N 1
ATOM 908 C CA . ARG A 1 117 ? -6.731 -3.238 -0.111 1.00 92.19 117 ARG A CA 1
ATOM 909 C C . ARG A 1 117 ? -5.216 -3.032 -0.183 1.00 92.19 117 ARG A C 1
ATOM 911 O O . ARG A 1 117 ? -4.684 -2.843 -1.274 1.00 92.19 117 ARG A O 1
ATOM 918 N N . ALA A 1 118 ? -4.520 -3.064 0.952 1.00 89.88 118 ALA A N 1
ATOM 919 C CA . ALA A 1 118 ? -3.064 -2.960 0.991 1.00 89.88 118 ALA A CA 1
ATOM 920 C C . ALA A 1 118 ? -2.391 -4.147 0.287 1.00 89.88 118 ALA A C 1
ATOM 922 O O . ALA A 1 118 ? -1.415 -3.953 -0.437 1.00 89.88 118 ALA A O 1
ATOM 923 N N . ASP A 1 119 ? -2.910 -5.362 0.461 1.00 92.44 119 ASP A N 1
ATOM 924 C CA . ASP A 1 119 ? -2.371 -6.550 -0.200 1.00 92.44 119 ASP A CA 1
ATOM 925 C C . ASP A 1 119 ? -2.596 -6.526 -1.718 1.00 92.44 119 ASP A C 1
ATOM 927 O O . ASP A 1 119 ? -1.686 -6.873 -2.472 1.00 92.44 119 ASP A O 1
ATOM 931 N N . ASP A 1 120 ? -3.750 -6.050 -2.186 1.00 93.06 120 ASP A N 1
ATOM 932 C CA . ASP A 1 120 ? -4.011 -5.880 -3.620 1.00 93.06 120 ASP A CA 1
ATOM 933 C C . ASP A 1 120 ? -3.096 -4.820 -4.254 1.00 93.06 120 ASP A C 1
ATOM 935 O O . ASP A 1 120 ? -2.551 -5.028 -5.344 1.00 93.06 120 ASP A O 1
ATOM 939 N N . LEU A 1 121 ? -2.852 -3.710 -3.549 1.00 89.31 121 LEU A N 1
ATOM 940 C CA . LEU A 1 121 ? -1.891 -2.692 -3.981 1.00 89.31 121 LEU A CA 1
ATOM 941 C C . LEU A 1 121 ? -0.462 -3.245 -4.016 1.00 89.31 121 LEU A C 1
ATOM 943 O O . LEU A 1 121 ? 0.254 -3.001 -4.981 1.00 89.31 121 LEU A O 1
ATOM 947 N N . ARG A 1 122 ? -0.048 -4.040 -3.021 1.00 91.25 122 ARG A N 1
ATOM 948 C CA . ARG A 1 122 ? 1.273 -4.697 -3.022 1.00 91.25 122 ARG A CA 1
ATOM 949 C C . ARG A 1 122 ? 1.447 -5.657 -4.190 1.00 91.25 122 ARG A C 1
ATOM 951 O O . ARG A 1 122 ? 2.520 -5.675 -4.783 1.00 91.25 122 ARG A O 1
ATOM 958 N N . ARG A 1 123 ? 0.417 -6.440 -4.527 1.00 93.94 123 ARG A N 1
ATOM 959 C CA . ARG A 1 123 ? 0.447 -7.302 -5.720 1.00 93.94 123 ARG A CA 1
ATOM 960 C C . ARG A 1 123 ? 0.621 -6.471 -6.983 1.00 93.94 123 ARG A C 1
ATOM 962 O O . ARG A 1 123 ? 1.516 -6.757 -7.764 1.00 93.94 123 ARG A O 1
ATOM 969 N N . SER A 1 124 ? -0.166 -5.406 -7.119 1.00 91.06 124 SER A N 1
ATOM 970 C CA . SER A 1 124 ? -0.097 -4.500 -8.272 1.00 91.06 124 SER A CA 1
ATOM 971 C C . SER A 1 124 ? 1.282 -3.842 -8.406 1.00 91.06 124 SER A C 1
ATOM 973 O O . SER A 1 124 ? 1.818 -3.742 -9.504 1.00 91.06 124 SER A O 1
ATOM 975 N N . VAL A 1 125 ? 1.885 -3.425 -7.287 1.00 90.75 125 VAL A N 1
ATOM 976 C CA . VAL A 1 125 ? 3.262 -2.907 -7.242 1.00 90.75 125 VAL A CA 1
ATOM 977 C C . VAL A 1 125 ? 4.256 -3.969 -7.712 1.00 90.75 125 VAL A C 1
ATOM 979 O O . VAL A 1 125 ? 5.057 -3.678 -8.591 1.00 90.75 125 VAL A O 1
ATOM 982 N N . GLY A 1 126 ? 4.167 -5.199 -7.198 1.00 89.75 126 GLY A N 1
ATOM 983 C CA . GLY A 1 126 ? 5.057 -6.290 -7.607 1.00 89.75 126 GLY A CA 1
ATOM 984 C C . GLY A 1 126 ? 4.936 -6.648 -9.093 1.00 89.75 126 GLY A C 1
ATOM 985 O O . GLY A 1 126 ? 5.946 -6.846 -9.760 1.00 89.75 126 GLY A O 1
ATOM 986 N N . GLU A 1 127 ? 3.717 -6.665 -9.637 1.00 92.38 127 GLU A N 1
ATOM 987 C CA . GLU A 1 127 ? 3.477 -6.880 -11.071 1.00 92.38 127 GLU A CA 1
ATOM 988 C C . GLU A 1 127 ? 4.093 -5.762 -11.928 1.00 92.38 127 GLU A C 1
ATOM 990 O O . GLU A 1 127 ? 4.698 -6.035 -12.965 1.00 92.38 127 GLU A O 1
ATOM 995 N N . LEU A 1 128 ? 3.977 -4.501 -11.497 1.00 89.38 128 LEU A N 1
ATOM 996 C CA . LEU A 1 128 ? 4.584 -3.362 -12.192 1.00 89.38 128 LEU A CA 1
ATOM 997 C C . LEU A 1 128 ? 6.116 -3.379 -12.108 1.00 89.38 128 LEU A C 1
ATOM 999 O O . LEU A 1 128 ? 6.780 -3.030 -13.082 1.00 89.38 128 LEU A O 1
ATOM 1003 N N . GLU A 1 129 ? 6.685 -3.802 -10.978 1.00 90.00 129 GLU A N 1
ATOM 1004 C CA . GLU A 1 129 ? 8.132 -3.987 -10.821 1.00 90.00 129 GLU A CA 1
ATOM 1005 C C . GLU A 1 129 ? 8.662 -5.091 -11.748 1.00 90.00 129 GLU A C 1
ATOM 1007 O O . GLU A 1 129 ? 9.673 -4.890 -12.423 1.00 90.00 129 GLU A O 1
ATOM 1012 N N . GLU A 1 130 ? 7.955 -6.219 -11.860 1.00 92.12 130 GLU A N 1
ATOM 1013 C CA . GLU A 1 130 ? 8.309 -7.308 -12.780 1.00 92.12 130 GLU A CA 1
ATOM 1014 C C . GLU A 1 130 ? 8.211 -6.872 -14.252 1.00 92.12 130 GLU A C 1
ATOM 1016 O O . GLU A 1 130 ? 9.100 -7.163 -15.062 1.00 92.12 130 GLU A O 1
ATOM 1021 N N . GLN A 1 131 ? 7.165 -6.120 -14.611 1.00 89.00 131 GLN A N 1
ATOM 1022 C CA . GLN A 1 131 ? 7.026 -5.537 -15.950 1.00 89.00 131 GLN A CA 1
ATOM 1023 C C . GLN A 1 131 ? 8.159 -4.557 -16.263 1.00 89.00 131 GLN A C 1
ATOM 1025 O O . GLN A 1 131 ? 8.691 -4.561 -17.376 1.00 89.00 131 GLN A O 1
ATOM 1030 N N . LEU A 1 132 ? 8.558 -3.740 -15.286 1.00 87.94 132 LEU A N 1
ATOM 1031 C CA . LEU A 1 132 ? 9.657 -2.793 -15.430 1.00 87.94 132 LEU A CA 1
ATOM 1032 C C . LEU A 1 132 ? 10.995 -3.513 -15.642 1.00 87.94 132 LEU A C 1
ATOM 1034 O O . LEU A 1 132 ? 11.757 -3.134 -16.532 1.0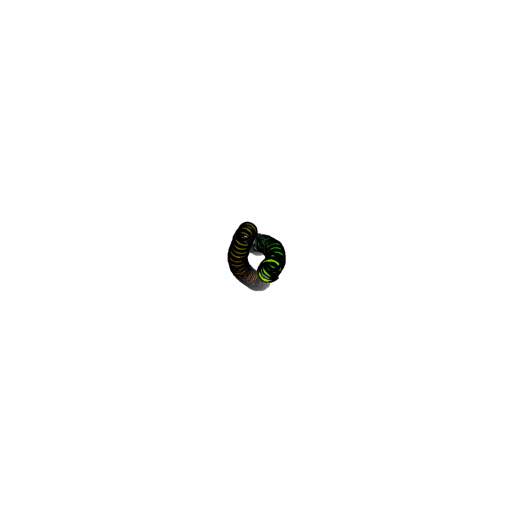0 87.94 132 LEU A O 1
ATOM 1038 N N . GLU A 1 133 ? 11.278 -4.556 -14.860 1.00 88.38 133 GLU A N 1
ATOM 1039 C CA . GLU A 1 133 ? 12.467 -5.401 -15.029 1.00 88.38 133 GLU A CA 1
ATOM 1040 C C . GLU A 1 133 ? 12.493 -6.061 -16.410 1.00 88.38 133 GLU A C 1
ATOM 1042 O O . GLU A 1 133 ? 13.502 -5.987 -17.114 1.00 88.38 133 GLU A O 1
ATOM 1047 N N . THR A 1 134 ? 11.368 -6.642 -16.833 1.00 88.44 134 THR A N 1
ATOM 1048 C CA . THR A 1 134 ? 11.246 -7.304 -18.138 1.00 88.44 134 THR A CA 1
ATOM 1049 C C . THR A 1 134 ? 11.478 -6.315 -19.277 1.00 88.44 134 THR A C 1
ATOM 1051 O O . THR A 1 134 ? 12.300 -6.568 -20.155 1.00 88.44 134 THR A O 1
ATOM 1054 N N . SER A 1 135 ? 10.836 -5.144 -19.228 1.00 84.62 135 SER A N 1
ATOM 1055 C CA . SER A 1 135 ? 11.003 -4.093 -20.237 1.00 84.62 135 SER A CA 1
ATOM 1056 C C . SER A 1 135 ? 12.449 -3.583 -20.309 1.00 84.62 135 SER A C 1
ATOM 1058 O O . SER A 1 135 ? 12.984 -3.367 -21.400 1.00 84.62 135 SER A O 1
ATOM 1060 N N . ARG A 1 136 ? 13.126 -3.447 -19.161 1.00 84.19 136 ARG A N 1
ATOM 1061 C CA . ARG A 1 136 ? 14.548 -3.070 -19.103 1.00 84.19 136 ARG A CA 1
ATOM 1062 C C . ARG A 1 136 ? 15.454 -4.154 -19.688 1.00 84.19 136 ARG A C 1
ATOM 1064 O O . ARG A 1 136 ? 16.389 -3.825 -20.417 1.00 84.19 136 ARG A O 1
ATOM 1071 N N . ALA A 1 137 ? 15.177 -5.426 -19.406 1.00 86.06 137 ALA A N 1
ATOM 1072 C CA . ALA A 1 137 ? 15.935 -6.547 -19.954 1.00 86.06 137 ALA A CA 1
ATOM 1073 C C . ALA A 1 137 ? 15.765 -6.662 -21.478 1.00 86.06 137 ALA A C 1
ATOM 1075 O O . ALA A 1 137 ? 16.754 -6.799 -22.199 1.00 86.06 137 ALA A O 1
ATOM 1076 N N . GLU A 1 138 ? 14.533 -6.547 -21.980 1.00 84.81 138 GLU A N 1
ATOM 1077 C CA . GLU A 1 138 ? 14.238 -6.529 -23.417 1.00 84.81 138 GLU A CA 1
ATOM 1078 C C . GLU A 1 138 ? 14.949 -5.374 -24.126 1.00 84.81 138 GLU A C 1
ATOM 1080 O O . GLU A 1 138 ? 15.534 -5.566 -25.195 1.00 84.81 138 GLU A O 1
ATOM 1085 N N . TRP A 1 139 ? 14.951 -4.187 -23.516 1.00 82.81 139 TRP A N 1
ATOM 1086 C CA . TRP A 1 139 ? 15.670 -3.033 -24.044 1.00 82.81 139 TRP A CA 1
ATOM 1087 C C . TRP A 1 139 ? 17.181 -3.270 -24.128 1.00 82.81 139 TRP A C 1
ATOM 1089 O O . TRP A 1 139 ? 17.782 -2.982 -25.165 1.00 82.81 139 TRP A O 1
ATOM 1099 N N . GLU A 1 140 ? 17.799 -3.826 -23.084 1.00 81.94 140 GLU A N 1
ATOM 1100 C CA . GLU A 1 140 ? 19.242 -4.096 -23.071 1.00 81.94 140 GLU A CA 1
ATOM 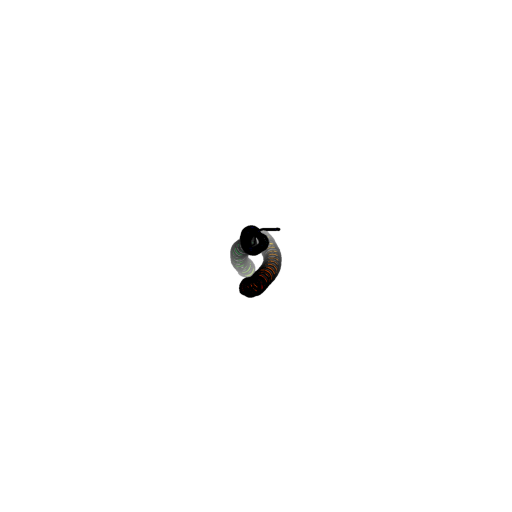1101 C C . GLU A 1 140 ? 19.628 -5.117 -24.154 1.00 81.94 140 GLU A C 1
ATOM 1103 O O . GLU A 1 140 ? 20.595 -4.915 -24.895 1.00 81.94 140 GLU A O 1
ATOM 1108 N N . VAL A 1 141 ? 18.823 -6.174 -24.323 1.00 84.81 141 VAL A N 1
ATOM 1109 C CA . VAL A 1 141 ? 19.008 -7.157 -25.401 1.00 84.81 141 VAL A CA 1
ATOM 1110 C C . VAL A 1 141 ? 18.898 -6.477 -26.764 1.00 84.81 141 VAL A C 1
ATOM 1112 O O . VAL A 1 141 ? 19.825 -6.574 -27.570 1.00 84.81 141 VAL A O 1
ATOM 1115 N N . ARG A 1 142 ? 17.824 -5.718 -27.006 1.00 79.12 142 ARG A N 1
ATOM 1116 C CA . ARG A 1 142 ? 17.583 -5.022 -28.278 1.00 79.12 142 ARG A CA 1
ATOM 1117 C C . ARG A 1 142 ? 18.702 -4.036 -28.624 1.00 79.12 142 ARG A C 1
ATOM 1119 O O . ARG A 1 142 ? 19.128 -3.946 -29.775 1.00 79.12 142 ARG A O 1
ATOM 1126 N N . ARG A 1 143 ? 19.220 -3.325 -27.622 1.00 79.31 143 ARG A N 1
ATOM 1127 C CA . ARG A 1 143 ? 20.365 -2.418 -27.750 1.00 79.31 143 ARG A CA 1
ATOM 1128 C C . ARG A 1 143 ? 21.653 -3.171 -28.103 1.00 79.31 143 ARG A C 1
ATOM 1130 O O . ARG A 1 143 ? 22.419 -2.723 -28.959 1.00 79.31 143 ARG A O 1
ATOM 1137 N N . SER A 1 144 ? 21.900 -4.320 -27.477 1.00 80.44 144 SER A N 1
ATOM 1138 C CA . SER A 1 144 ? 23.077 -5.148 -27.771 1.00 80.44 144 SER A CA 1
ATOM 1139 C C . SER A 1 144 ? 23.057 -5.725 -29.198 1.00 80.44 144 SER A C 1
ATOM 1141 O O . SER A 1 144 ? 24.089 -5.758 -29.873 1.00 80.44 144 SER A O 1
ATOM 1143 N N . GLU A 1 145 ? 21.878 -6.103 -29.702 1.00 79.25 145 GLU A N 1
ATOM 1144 C CA . GLU A 1 145 ? 21.692 -6.590 -31.073 1.00 79.25 145 GLU A CA 1
ATOM 1145 C C . GLU A 1 145 ? 21.997 -5.497 -32.105 1.00 79.25 145 GLU A C 1
ATOM 1147 O O . GLU A 1 145 ? 22.757 -5.736 -33.046 1.00 79.25 145 GLU A O 1
ATOM 1152 N N . LEU A 1 146 ? 21.474 -4.283 -31.901 1.00 70.31 146 LEU A N 1
ATOM 1153 C CA . LEU A 1 146 ? 21.708 -3.155 -32.807 1.00 70.31 146 LEU A CA 1
ATOM 1154 C C . LEU A 1 146 ? 23.171 -2.710 -32.833 1.00 70.31 146 LEU A C 1
ATOM 1156 O O . LEU A 1 146 ? 23.737 -2.530 -33.907 1.00 70.31 146 LEU A O 1
ATOM 1160 N N . THR A 1 147 ? 23.819 -2.604 -31.670 1.00 70.00 147 THR A N 1
ATOM 1161 C CA . THR A 1 147 ? 25.249 -2.243 -31.604 1.00 70.00 147 THR A CA 1
ATOM 1162 C C .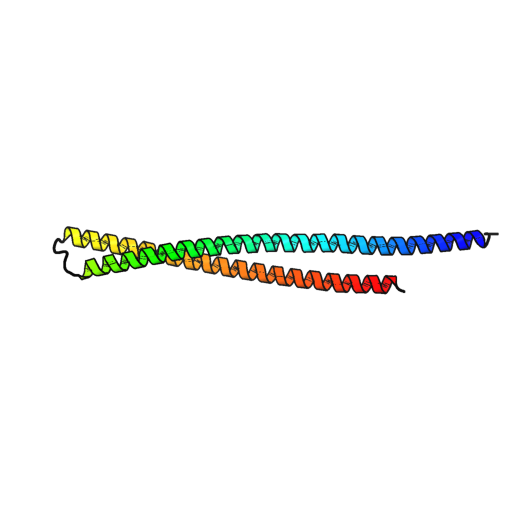 THR A 1 147 ? 26.157 -3.297 -32.246 1.00 70.00 147 THR A C 1
ATOM 1164 O O . THR A 1 147 ? 27.243 -2.973 -32.731 1.00 70.00 147 THR A O 1
ATOM 1167 N N . THR A 1 148 ? 25.718 -4.559 -32.281 1.00 71.88 148 THR A N 1
ATOM 1168 C CA . THR A 1 148 ? 26.418 -5.645 -32.978 1.00 71.88 148 THR A CA 1
ATOM 1169 C C . THR A 1 148 ? 26.186 -5.586 -34.488 1.00 71.88 148 THR A C 1
ATOM 1171 O O . THR A 1 148 ? 27.142 -5.754 -35.243 1.00 71.88 148 THR A O 1
ATOM 1174 N N . GLN A 1 149 ? 24.961 -5.294 -34.941 1.00 60.72 149 GLN A N 1
ATOM 1175 C CA . GLN A 1 149 ? 24.654 -5.085 -36.363 1.00 60.72 149 GLN A CA 1
ATOM 1176 C C . GLN A 1 149 ? 25.356 -3.849 -36.937 1.00 60.72 149 GLN A C 1
ATOM 1178 O O . GLN A 1 149 ? 25.840 -3.906 -38.057 1.00 60.72 149 GLN A O 1
ATOM 1183 N N . ALA A 1 150 ? 25.510 -2.780 -36.153 1.00 57.47 150 ALA A N 1
ATOM 1184 C CA . ALA A 1 150 ? 26.244 -1.572 -36.538 1.00 57.47 150 ALA A CA 1
ATOM 1185 C C . ALA A 1 150 ? 27.770 -1.772 -36.682 1.00 57.47 150 ALA A C 1
ATOM 1187 O O . ALA A 1 150 ? 28.474 -0.875 -37.147 1.00 57.47 150 ALA A O 1
ATOM 1188 N N . ARG A 1 151 ? 28.310 -2.915 -36.233 1.00 47.41 151 ARG A N 1
ATOM 1189 C CA . ARG A 1 151 ? 29.745 -3.250 -36.288 1.00 47.41 151 ARG A CA 1
ATOM 1190 C C . ARG A 1 151 ? 30.141 -4.140 -37.471 1.00 47.41 151 ARG A C 1
ATOM 1192 O O . ARG A 1 151 ? 31.343 -4.354 -37.645 1.00 47.41 151 ARG A O 1
ATOM 1199 N N . VAL A 1 152 ? 29.174 -4.682 -38.214 1.00 42.69 152 VAL A N 1
ATOM 1200 C CA . VAL A 1 152 ? 29.376 -5.554 -39.388 1.00 42.69 152 VAL A CA 1
ATOM 1201 C C . VAL A 1 152 ? 29.239 -4.731 -40.657 1.00 42.69 152 VAL A C 1
ATOM 1203 O O . VAL A 1 152 ? 30.093 -4.926 -41.550 1.00 42.69 152 VAL A O 1
#

Secondary structure (DSSP, 8-state):
---HHHHHHHHHHHHHHHHHHHHHHHHHHHHHHHHHHHHHHHHHHHHHHHHHHHHHHHHHHHHHHHHHHHHHHHHHHHHHSS----HHHHHHHHHHHHHHHHHHHHHHHHHHHHHHHHHHHHHHHHHHHHHHHHHHHHHHHHHHHHHHHTT-

Foldseek 3Di:
DPDPVNVVVVVVVVVVVLVVVLVVVLVVLVVVLCVVLVVLVVVLVVLVVVLVVLVVVLVVLVVVLVVLVVVLVVLVCVLPVPPDPDPVVNVVSVVVSVVSVVVSVVSVVVSVVSVVVSVVSVVVSVVSVVVSVVSVVVSVVVSVVSVVVSVD

pLDDT: mean 86.0, std 8.89, range [42.69, 95.12]